Protein AF-A0A2N3EFB1-F1 (afdb_monomer_lite)

Secondary structure (DSSP, 8-state):
-HHHHHHHHHHHHHHHHHHHHHH-HHHHHHHHHHHHTS-HHHHHHHHHHHHHHHHHHHHHHH-

Sequence (63 aa):
MAWVDLLTAFGLAIALEGLAYAAFPGPMRRAMAAVSLQPEQALRLTGVLALAAGVFVVWLVRG

Radius of gyration: 14.49 Å; chains: 1; bounding box: 29×28×35 Å

Foldseek 3Di:
DVVVVVVVVVVVVVVVVVCCCVVPVPVVVVVVVVVVPDDPVVVVVVVVVVVVVVVVVCVVVVD

pLDDT: mean 92.75, std 5.96, range [64.19, 97.69]

Structure (mmCIF, N/CA/C/O backbone):
data_AF-A0A2N3EFB1-F1
#
_entry.id   AF-A0A2N3EFB1-F1
#
loop_
_atom_site.group_PDB
_atom_site.id
_atom_site.type_symbol
_atom_site.label_atom_id
_atom_site.label_alt_id
_atom_site.label_comp_id
_atom_site.label_asym_id
_atom_site.label_entity_id
_atom_site.label_seq_id
_atom_site.pdbx_PDB_ins_code
_atom_site.Cartn_x
_atom_site.Cartn_y
_atom_site.Cartn_z
_atom_site.occupancy
_atom_site.B_iso_or_equiv
_atom_site.auth_seq_id
_atom_site.auth_comp_id
_atom_site.auth_asym_id
_atom_site.auth_atom_id
_atom_site.pdbx_PDB_model_num
ATOM 1 N N . MET A 1 1 ? 19.510 -8.222 -13.111 1.00 64.19 1 MET A N 1
ATOM 2 C CA . MET A 1 1 ? 18.344 -7.463 -13.613 1.00 64.19 1 MET A CA 1
ATOM 3 C C . MET A 1 1 ? 17.124 -7.643 -12.711 1.00 64.19 1 MET A C 1
ATOM 5 O O . MET A 1 1 ? 16.723 -6.650 -12.132 1.00 64.19 1 MET A O 1
ATOM 9 N N . ALA A 1 2 ? 16.632 -8.861 -12.442 1.00 75.88 2 ALA A N 1
ATOM 10 C CA . ALA A 1 2 ? 15.458 -9.076 -11.569 1.00 75.88 2 ALA A CA 1
ATOM 11 C C . ALA A 1 2 ? 15.538 -8.445 -10.156 1.00 75.88 2 ALA A C 1
ATOM 13 O O . ALA A 1 2 ? 14.547 -7.924 -9.655 1.00 75.88 2 ALA A O 1
ATOM 14 N N . TRP A 1 3 ? 16.718 -8.438 -9.524 1.00 85.31 3 TRP A N 1
ATOM 15 C CA . TRP A 1 3 ? 16.899 -7.809 -8.206 1.00 85.31 3 TRP A CA 1
ATOM 16 C C . TRP A 1 3 ? 16.711 -6.288 -8.214 1.00 85.31 3 TRP A C 1
ATOM 18 O O . TRP A 1 3 ? 16.248 -5.736 -7.222 1.00 85.31 3 TRP A O 1
ATOM 28 N N . VAL A 1 4 ? 17.034 -5.618 -9.326 1.00 92.69 4 VAL A N 1
ATOM 29 C CA . VAL A 1 4 ? 16.809 -4.172 -9.464 1.00 92.69 4 VAL A CA 1
ATOM 30 C C . VAL A 1 4 ? 15.312 -3.901 -9.542 1.00 92.69 4 VAL A C 1
ATOM 32 O O . VAL A 1 4 ? 14.827 -3.073 -8.787 1.00 92.69 4 VAL A O 1
ATOM 35 N N . ASP A 1 5 ? 14.571 -4.666 -10.347 1.00 89.81 5 ASP A N 1
ATOM 36 C CA . ASP A 1 5 ? 13.115 -4.516 -10.465 1.00 89.81 5 ASP A CA 1
ATOM 37 C C . ASP A 1 5 ? 12.397 -4.712 -9.124 1.00 89.81 5 ASP A C 1
ATOM 39 O O . ASP A 1 5 ? 11.472 -3.967 -8.803 1.00 89.81 5 ASP A O 1
ATOM 43 N N . LEU A 1 6 ? 12.834 -5.693 -8.325 1.00 89.69 6 LEU A N 1
ATOM 44 C CA . LEU A 1 6 ? 12.283 -5.927 -6.991 1.00 89.69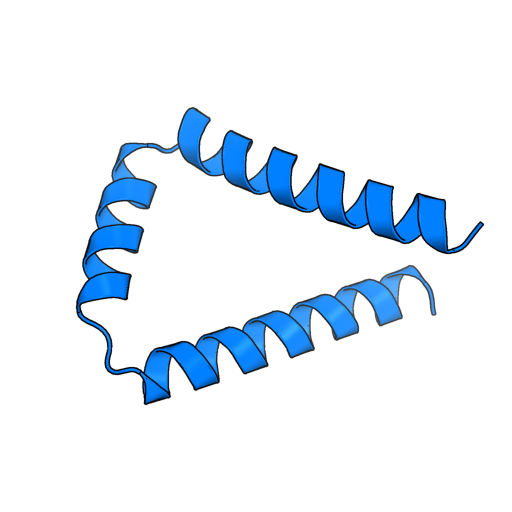 6 LEU A CA 1
ATOM 45 C C . LEU A 1 6 ? 12.541 -4.730 -6.067 1.00 89.69 6 LEU A C 1
ATOM 47 O O . LEU A 1 6 ? 11.622 -4.263 -5.396 1.00 89.69 6 LEU A O 1
ATOM 51 N N . LEU A 1 7 ? 13.773 -4.214 -6.055 1.00 95.38 7 LEU A N 1
ATOM 52 C CA . LEU A 1 7 ? 14.133 -3.036 -5.263 1.00 95.38 7 LEU A CA 1
ATOM 53 C C . LEU A 1 7 ? 13.390 -1.782 -5.737 1.00 95.38 7 LEU A C 1
ATOM 55 O O . LEU A 1 7 ? 12.964 -0.983 -4.908 1.00 95.38 7 LEU A O 1
ATOM 59 N N . THR A 1 8 ? 13.181 -1.620 -7.044 1.00 94.56 8 THR A N 1
ATOM 60 C CA . THR A 1 8 ? 12.392 -0.520 -7.609 1.00 94.56 8 THR A CA 1
ATOM 61 C C . THR A 1 8 ? 10.929 -0.617 -7.189 1.00 94.56 8 THR A C 1
ATOM 63 O O . THR A 1 8 ? 10.376 0.369 -6.709 1.00 94.56 8 THR A O 1
ATOM 66 N N . ALA A 1 9 ? 10.304 -1.792 -7.309 1.00 92.38 9 ALA A N 1
ATOM 67 C CA . ALA A 1 9 ? 8.923 -1.999 -6.877 1.00 92.38 9 ALA A CA 1
ATOM 68 C C . ALA A 1 9 ? 8.760 -1.746 -5.370 1.00 92.38 9 ALA A C 1
ATOM 70 O O . ALA A 1 9 ? 7.819 -1.074 -4.950 1.00 92.38 9 ALA A O 1
ATOM 71 N N . PHE A 1 10 ? 9.710 -2.223 -4.563 1.00 94.12 10 PHE A N 1
ATOM 72 C CA . PHE A 1 10 ? 9.722 -1.992 -3.122 1.00 94.12 10 PHE A CA 1
ATOM 73 C C . PHE A 1 10 ? 9.902 -0.506 -2.773 1.00 94.12 10 PHE A C 1
ATOM 75 O O . PHE A 1 10 ? 9.159 0.034 -1.956 1.00 94.12 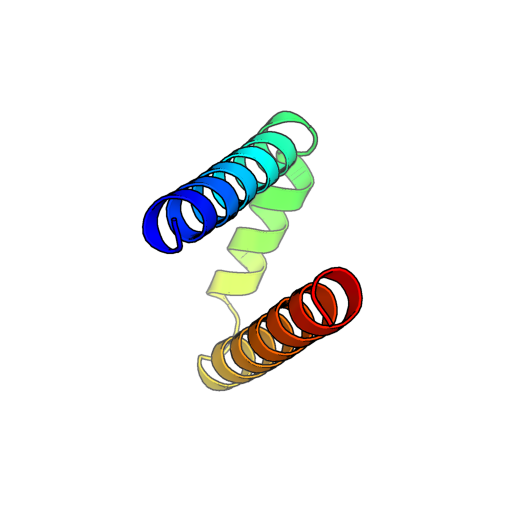10 PHE A O 1
ATOM 82 N N . GLY A 1 11 ? 10.831 0.184 -3.440 1.00 96.44 11 GLY A N 1
ATOM 83 C CA . GLY A 1 11 ? 11.036 1.622 -3.267 1.00 96.44 11 GLY A CA 1
ATOM 84 C C . GLY A 1 11 ? 9.798 2.443 -3.636 1.00 96.44 11 GLY A C 1
ATOM 85 O O . GLY A 1 11 ? 9.433 3.363 -2.907 1.00 96.44 11 GLY A O 1
ATOM 86 N N . LEU A 1 12 ? 9.107 2.076 -4.720 1.00 95.25 12 LEU A N 1
ATOM 87 C CA . LEU A 1 12 ? 7.844 2.703 -5.115 1.00 95.25 12 LEU A CA 1
ATOM 88 C C . LEU A 1 12 ? 6.731 2.456 -4.093 1.00 95.25 12 LEU A C 1
ATOM 90 O O . LEU A 1 12 ? 5.990 3.386 -3.788 1.00 95.25 12 LEU A O 1
ATOM 94 N N . ALA A 1 13 ? 6.625 1.246 -3.536 1.00 94.94 13 ALA A N 1
ATOM 95 C CA . ALA A 1 13 ? 5.642 0.942 -2.498 1.00 94.94 13 ALA A CA 1
ATOM 96 C C . ALA A 1 13 ? 5.835 1.839 -1.264 1.00 94.94 13 ALA A C 1
ATOM 98 O O . ALA A 1 13 ? 4.882 2.478 -0.823 1.00 94.94 13 ALA A O 1
ATOM 99 N N . ILE A 1 14 ? 7.076 1.972 -0.778 1.00 96.88 14 ILE A N 1
ATOM 100 C CA . ILE A 1 14 ? 7.409 2.862 0.346 1.00 96.88 14 ILE A CA 1
ATOM 101 C C . ILE A 1 14 ? 7.107 4.323 0.002 1.00 96.88 14 ILE A C 1
ATOM 103 O O . ILE A 1 14 ? 6.529 5.042 0.815 1.00 96.88 14 ILE A O 1
ATOM 107 N N . ALA A 1 15 ? 7.485 4.781 -1.194 1.00 97.69 15 ALA A N 1
ATOM 108 C CA . ALA A 1 15 ? 7.245 6.158 -1.615 1.00 97.69 15 ALA A CA 1
ATOM 109 C C . ALA A 1 15 ? 5.744 6.484 -1.685 1.00 97.69 15 ALA A C 1
ATOM 111 O O . ALA A 1 15 ? 5.328 7.550 -1.232 1.00 97.69 15 ALA A O 1
ATOM 112 N N . LEU A 1 16 ? 4.927 5.565 -2.209 1.00 95.81 16 LEU A N 1
ATOM 113 C CA . LEU A 1 16 ? 3.472 5.713 -2.260 1.00 95.81 16 LEU A CA 1
ATOM 114 C C . LEU A 1 16 ? 2.850 5.699 -0.862 1.00 95.81 16 LEU A C 1
ATOM 116 O O . LEU A 1 16 ? 1.968 6.510 -0.579 1.00 95.81 16 LEU A O 1
ATOM 120 N N . GLU A 1 17 ? 3.331 4.828 0.023 1.00 94.19 17 GLU A N 1
ATOM 121 C CA . GLU A 1 17 ? 2.873 4.783 1.409 1.00 94.19 17 GLU A CA 1
ATOM 122 C C . GLU A 1 17 ? 3.211 6.093 2.146 1.00 94.19 17 GLU A C 1
ATOM 124 O O . GLU A 1 17 ? 2.338 6.728 2.740 1.00 94.19 17 GLU A O 1
ATOM 129 N N . GLY A 1 18 ? 4.452 6.575 2.020 1.00 95.31 18 GLY A N 1
ATOM 130 C CA . GLY A 1 18 ? 4.896 7.855 2.576 1.00 95.31 18 GLY A CA 1
ATOM 131 C C . GLY A 1 18 ? 4.126 9.054 2.017 1.00 95.31 18 GLY A C 1
ATOM 132 O O . GLY A 1 18 ? 3.748 9.950 2.774 1.00 95.31 18 GLY A O 1
ATOM 133 N N . LEU A 1 19 ? 3.826 9.053 0.715 1.00 96.81 19 LEU A N 1
ATOM 134 C CA . LEU A 1 19 ? 2.987 10.070 0.082 1.00 96.81 19 LEU A CA 1
ATOM 135 C C . LEU A 1 19 ? 1.575 10.075 0.675 1.00 96.81 19 LEU A C 1
ATOM 137 O O . LEU A 1 19 ? 1.047 11.147 0.963 1.00 96.81 19 LEU A O 1
ATOM 141 N N . ALA A 1 20 ? 0.972 8.904 0.895 1.00 94.31 20 ALA A N 1
ATOM 142 C CA . ALA A 1 20 ? -0.349 8.806 1.507 1.00 94.31 20 ALA A CA 1
ATOM 143 C C . ALA A 1 20 ? -0.359 9.386 2.932 1.00 94.31 20 ALA A C 1
ATOM 145 O O . ALA A 1 20 ? -1.270 10.144 3.277 1.00 94.31 20 ALA A O 1
ATOM 146 N N . TYR A 1 21 ? 0.674 9.104 3.735 1.00 92.88 21 TYR A N 1
ATOM 147 C CA . TYR A 1 21 ? 0.824 9.693 5.070 1.00 92.88 21 TYR A CA 1
ATOM 148 C C . TYR A 1 21 ? 1.046 11.210 5.034 1.00 92.88 21 TYR A C 1
ATOM 150 O O . TYR A 1 21 ? 0.456 11.926 5.844 1.00 92.88 21 TYR A O 1
ATOM 158 N N . ALA A 1 22 ? 1.866 11.708 4.104 1.00 96.50 22 ALA A N 1
ATOM 159 C CA . ALA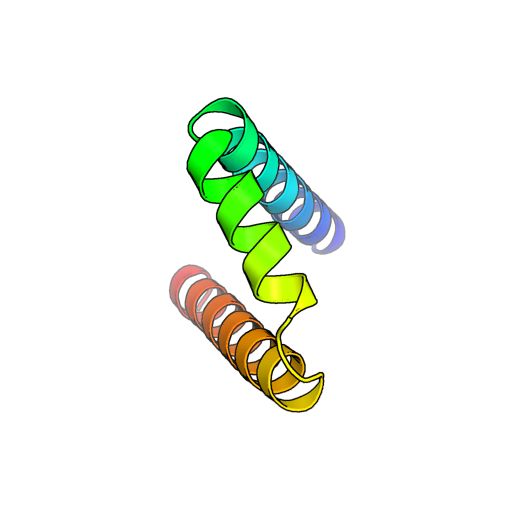 A 1 22 ? 2.188 13.129 3.990 1.00 96.50 22 ALA A CA 1
ATOM 160 C C . ALA A 1 22 ? 1.013 13.961 3.449 1.00 96.50 22 ALA A C 1
ATOM 162 O O . ALA A 1 22 ? 0.733 15.042 3.964 1.00 96.50 22 ALA A O 1
ATOM 163 N N . ALA A 1 23 ? 0.310 13.458 2.432 1.00 97.12 23 ALA A N 1
ATOM 164 C CA . ALA A 1 23 ? -0.808 14.156 1.803 1.00 97.12 23 ALA A CA 1
ATOM 165 C C . ALA A 1 23 ? -2.109 14.044 2.617 1.00 97.12 23 ALA A C 1
ATOM 167 O O . ALA A 1 23 ? -2.895 14.991 2.654 1.00 97.12 23 ALA A O 1
ATOM 168 N N . PHE A 1 24 ? -2.346 12.907 3.286 1.00 96.00 24 PHE A N 1
ATOM 169 C CA . PHE A 1 24 ? -3.617 12.612 3.958 1.00 96.00 24 PHE A CA 1
ATOM 170 C C . PHE A 1 24 ? -3.436 11.999 5.364 1.00 96.00 24 PHE A C 1
ATOM 172 O O . PHE A 1 24 ? -3.919 10.891 5.635 1.00 96.00 24 PHE A O 1
ATOM 179 N N . PRO A 1 25 ? -2.830 12.727 6.323 1.00 92.00 25 PRO A N 1
ATOM 180 C CA . PRO A 1 25 ? -2.534 12.184 7.653 1.00 92.00 25 PRO A CA 1
ATOM 181 C C . PRO A 1 25 ? -3.794 11.817 8.459 1.00 92.00 25 PRO A C 1
ATOM 183 O O . PRO A 1 25 ? -3.825 10.808 9.165 1.00 92.00 25 PRO A O 1
ATOM 186 N N . GLY A 1 26 ? -4.870 12.606 8.347 1.00 95.56 26 GLY A N 1
ATOM 187 C CA . GLY A 1 26 ? -6.132 12.364 9.060 1.00 95.56 26 GLY A CA 1
ATOM 188 C C . GLY A 1 26 ? -6.831 11.061 8.639 1.00 95.56 26 GLY A C 1
ATOM 189 O O . GLY A 1 26 ? -7.109 10.216 9.496 1.00 95.56 26 GLY A O 1
ATOM 190 N N . PRO A 1 27 ? -7.121 10.865 7.337 1.00 93.44 27 PRO A N 1
ATOM 191 C CA . PRO A 1 27 ? -7.627 9.599 6.814 1.00 93.44 27 PRO A CA 1
ATOM 192 C C . PRO A 1 27 ? -6.756 8.394 7.179 1.00 93.44 27 PRO A C 1
ATOM 194 O O . PRO A 1 27 ? -7.314 7.394 7.624 1.00 93.44 27 PRO A O 1
ATOM 197 N N . MET A 1 28 ? -5.422 8.500 7.096 1.00 94.44 28 MET A N 1
ATOM 198 C CA . MET A 1 28 ? -4.540 7.382 7.458 1.00 94.44 28 MET A CA 1
ATOM 199 C C . MET A 1 28 ? -4.631 6.998 8.931 1.00 94.44 28 MET A C 1
ATOM 201 O O . MET A 1 28 ? -4.775 5.817 9.237 1.00 94.44 28 MET A O 1
ATOM 205 N N . ARG A 1 29 ? -4.651 7.964 9.860 1.00 93.56 29 ARG A N 1
ATOM 206 C CA . ARG A 1 29 ? -4.845 7.644 11.288 1.00 93.56 29 ARG A CA 1
ATOM 207 C C . ARG A 1 29 ? -6.158 6.904 11.544 1.00 93.56 29 ARG A C 1
ATOM 209 O O . ARG A 1 29 ? -6.187 5.979 12.351 1.00 93.56 29 ARG A O 1
ATOM 216 N N . ARG A 1 30 ? -7.240 7.292 10.858 1.00 93.81 30 ARG A N 1
ATOM 217 C CA . ARG A 1 30 ? -8.538 6.602 10.967 1.00 93.81 30 ARG A CA 1
ATOM 218 C C . ARG A 1 30 ? -8.487 5.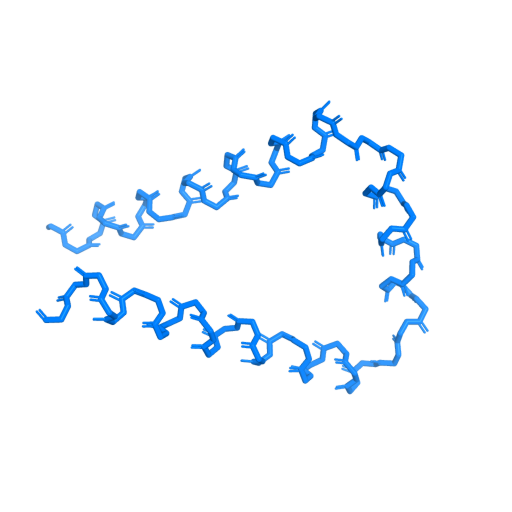197 10.375 1.00 93.81 30 ARG A C 1
ATOM 220 O O . ARG A 1 30 ? -9.010 4.277 10.993 1.00 93.81 30 ARG A O 1
ATOM 227 N N . ALA A 1 31 ? -7.847 5.032 9.219 1.00 90.75 31 ALA A N 1
ATOM 228 C CA . ALA A 1 31 ? -7.678 3.731 8.584 1.00 90.75 31 ALA A CA 1
ATOM 229 C C . ALA A 1 31 ? -6.893 2.771 9.488 1.00 90.75 31 ALA A C 1
ATOM 231 O O . ALA A 1 31 ? -7.356 1.663 9.730 1.00 90.75 31 ALA A O 1
ATOM 232 N N . MET A 1 32 ? -5.773 3.214 10.071 1.00 92.00 32 MET A N 1
ATOM 233 C CA . MET A 1 32 ? -4.995 2.385 10.998 1.00 92.00 32 MET A CA 1
ATOM 234 C C . MET A 1 32 ? -5.809 1.972 12.229 1.00 92.00 32 MET A C 1
ATOM 236 O O . MET A 1 32 ? -5.807 0.801 12.594 1.00 92.00 32 MET A O 1
ATOM 240 N N . ALA A 1 33 ? -6.567 2.901 12.824 1.00 94.44 33 ALA A N 1
ATOM 241 C CA . ALA A 1 33 ? -7.444 2.585 13.952 1.00 94.44 33 ALA A CA 1
ATOM 242 C C . ALA A 1 33 ? -8.540 1.567 13.582 1.00 94.44 33 ALA A C 1
ATOM 244 O O . ALA A 1 33 ? -8.850 0.681 14.374 1.00 94.44 33 ALA A O 1
ATOM 245 N N . ALA A 1 34 ? -9.106 1.665 12.375 1.00 91.25 34 ALA A N 1
ATOM 246 C CA . ALA A 1 34 ? -10.091 0.706 11.881 1.00 91.25 34 ALA A CA 1
ATOM 247 C C . ALA A 1 34 ? -9.475 -0.681 11.636 1.00 91.25 34 ALA A C 1
ATOM 249 O O . ALA A 1 34 ? -10.087 -1.690 11.983 1.00 91.25 34 ALA A O 1
ATOM 250 N N . VAL A 1 35 ? -8.254 -0.737 11.094 1.00 91.44 35 VAL A N 1
ATOM 251 C CA . VAL A 1 35 ? -7.514 -1.989 10.877 1.00 91.44 35 VAL A CA 1
ATOM 252 C C . VAL A 1 35 ? -7.244 -2.701 12.203 1.00 91.44 35 VAL A C 1
ATOM 254 O O . VAL A 1 35 ? -7.436 -3.909 12.282 1.00 91.44 35 VAL A O 1
ATOM 257 N N . SER A 1 36 ? -6.890 -1.976 13.270 1.00 91.12 36 SER A N 1
ATOM 258 C CA . SER A 1 36 ? -6.657 -2.574 14.595 1.00 91.12 36 SER A CA 1
ATOM 259 C C . SER A 1 36 ? -7.891 -3.238 15.219 1.00 91.12 36 SER A C 1
ATOM 261 O O . SER A 1 36 ? -7.743 -4.051 16.126 1.00 91.12 36 SER A O 1
ATOM 263 N N . LEU A 1 37 ? -9.098 -2.892 14.763 1.00 92.88 37 LEU A N 1
ATOM 264 C CA . LEU A 1 37 ? -10.356 -3.455 15.260 1.00 92.88 37 LEU A CA 1
ATOM 265 C C . LEU A 1 37 ? -10.883 -4.601 14.386 1.00 92.88 37 LEU A C 1
ATOM 267 O O . LEU A 1 37 ? -11.870 -5.241 14.752 1.00 92.88 37 LEU A O 1
ATOM 271 N N . GLN A 1 38 ? -10.273 -4.858 13.225 1.00 91.88 38 GLN A N 1
ATOM 272 C CA . GLN A 1 38 ? -10.721 -5.936 12.352 1.00 91.88 38 GLN A CA 1
ATOM 273 C C . GLN A 1 38 ? -10.256 -7.311 12.857 1.00 91.88 38 GLN A C 1
ATOM 275 O O . GLN A 1 38 ? -9.117 -7.460 13.298 1.00 91.88 38 GLN A O 1
ATOM 280 N N . PRO A 1 39 ? -11.102 -8.351 12.737 1.00 92.88 39 PRO A N 1
ATOM 281 C CA . PRO A 1 39 ? -10.692 -9.717 13.029 1.00 92.88 39 PRO A CA 1
ATOM 282 C C . PRO A 1 39 ? -9.616 -10.182 12.038 1.00 92.88 39 PRO A C 1
ATOM 284 O O . PRO A 1 39 ? -9.663 -9.845 10.851 1.00 92.88 39 PRO A O 1
ATOM 287 N N . GLU A 1 40 ? -8.686 -11.023 12.499 1.00 93.88 40 GLU A N 1
ATOM 288 C CA . GLU A 1 40 ? -7.542 -11.495 11.698 1.00 93.88 40 GLU A CA 1
ATOM 289 C C . GLU A 1 40 ? -7.955 -12.109 10.355 1.00 93.88 40 GLU A C 1
ATOM 291 O O . GLU A 1 40 ? -7.281 -11.928 9.343 1.00 93.88 40 GLU A O 1
ATOM 296 N N . GLN A 1 41 ? -9.089 -12.812 10.313 1.00 94.69 41 GLN A N 1
ATOM 297 C CA . GLN A 1 41 ? -9.592 -13.426 9.086 1.00 94.69 41 GLN A CA 1
ATOM 298 C C . GLN A 1 41 ? -9.978 -12.388 8.022 1.00 94.69 41 GLN A C 1
ATOM 300 O O . GLN A 1 41 ? -9.717 -12.606 6.838 1.00 94.69 41 GLN A O 1
ATOM 305 N N . ALA A 1 42 ? -10.556 -11.253 8.429 1.00 93.00 42 ALA A N 1
ATOM 306 C CA . ALA A 1 42 ? -10.888 -10.169 7.511 1.00 93.00 42 ALA A CA 1
ATOM 307 C C . ALA A 1 42 ? -9.614 -9.508 6.968 1.00 93.00 42 ALA A C 1
ATOM 309 O O . ALA A 1 42 ? -9.505 -9.326 5.758 1.00 93.00 42 ALA A O 1
ATOM 310 N N . LEU A 1 43 ? -8.624 -9.249 7.836 1.00 93.62 43 LEU A N 1
ATOM 311 C CA . LEU A 1 43 ? -7.298 -8.755 7.436 1.00 93.62 43 LEU A CA 1
ATOM 312 C C . LEU A 1 43 ? -6.600 -9.690 6.441 1.00 93.62 43 LEU A C 1
ATOM 314 O O . LEU A 1 43 ? -5.999 -9.243 5.467 1.00 93.62 43 LEU A O 1
ATOM 318 N N . ARG A 1 44 ? -6.677 -11.005 6.669 1.00 94.81 44 ARG A N 1
ATOM 319 C CA . ARG A 1 44 ? -6.093 -11.998 5.761 1.00 94.81 44 ARG A CA 1
ATOM 320 C C . ARG A 1 44 ? -6.758 -11.962 4.393 1.00 94.81 44 ARG A C 1
ATOM 322 O O . ARG A 1 44 ? -6.058 -11.978 3.385 1.00 94.81 44 ARG A O 1
ATOM 329 N N . LEU A 1 45 ? -8.087 -11.893 4.346 1.00 96.44 45 LEU A N 1
ATOM 330 C CA . LEU A 1 45 ? -8.814 -11.850 3.081 1.00 96.44 45 LEU A CA 1
ATOM 331 C C . LEU A 1 45 ? -8.509 -10.568 2.299 1.00 96.44 45 LEU A C 1
ATOM 333 O O . LEU A 1 45 ? -8.216 -10.643 1.108 1.00 96.44 45 LEU A O 1
ATOM 337 N N . THR A 1 46 ? -8.525 -9.404 2.955 1.00 93.69 46 THR A N 1
ATOM 338 C CA . THR A 1 46 ? -8.191 -8.130 2.299 1.00 93.69 46 THR A CA 1
ATOM 339 C C . THR A 1 46 ? -6.744 -8.112 1.813 1.00 93.69 46 THR A C 1
ATOM 341 O O . THR A 1 46 ? -6.493 -7.681 0.689 1.00 93.69 46 THR A O 1
ATOM 344 N N . GLY A 1 47 ? -5.808 -8.661 2.593 1.00 93.62 47 GLY A N 1
ATOM 345 C CA . GLY A 1 47 ? -4.410 -8.820 2.191 1.00 93.62 47 GLY A CA 1
ATOM 346 C C . GLY A 1 47 ? -4.232 -9.724 0.968 1.00 93.62 47 GLY A C 1
ATOM 347 O O . GLY A 1 47 ? -3.515 -9.363 0.038 1.00 93.62 47 GLY A O 1
ATOM 348 N N . VAL A 1 48 ? -4.922 -10.868 0.919 1.00 97.31 48 VAL A N 1
ATOM 349 C CA . VAL A 1 48 ? -4.881 -11.779 -0.239 1.00 97.31 48 VAL A CA 1
ATOM 350 C C . VAL A 1 48 ? -5.471 -11.120 -1.486 1.00 97.31 48 VAL A C 1
ATOM 352 O O . VAL A 1 48 ? -4.892 -11.234 -2.565 1.00 97.31 48 VAL A O 1
ATOM 355 N N . LEU A 1 49 ? -6.584 -10.394 -1.350 1.00 97.19 49 LEU A N 1
ATOM 356 C CA . LEU A 1 49 ? -7.189 -9.661 -2.465 1.00 97.19 49 LEU A CA 1
ATOM 357 C C . LEU A 1 49 ? -6.265 -8.550 -2.984 1.00 97.19 49 LEU A C 1
ATOM 359 O O . LEU A 1 49 ? -6.096 -8.419 -4.195 1.00 97.19 49 LEU A O 1
ATOM 363 N N . ALA A 1 50 ? -5.626 -7.793 -2.088 1.00 94.56 50 ALA A N 1
ATOM 364 C CA . ALA A 1 50 ? -4.658 -6.762 -2.458 1.00 94.56 50 ALA A CA 1
ATOM 365 C C . ALA A 1 50 ? -3.427 -7.356 -3.163 1.00 94.56 50 ALA A C 1
ATOM 367 O O . ALA A 1 50 ? -2.986 -6.824 -4.181 1.00 94.56 50 ALA A O 1
ATOM 368 N N . LEU A 1 51 ? -2.914 -8.490 -2.672 1.00 95.31 51 LEU A N 1
ATOM 369 C CA . LEU A 1 51 ? -1.818 -9.222 -3.308 1.00 95.31 51 LEU A CA 1
ATOM 370 C C . LEU A 1 51 ? -2.202 -9.685 -4.717 1.00 95.31 51 LEU A C 1
ATOM 372 O O . LEU A 1 51 ? -1.454 -9.441 -5.662 1.00 95.31 51 LEU A O 1
ATOM 376 N N . ALA A 1 52 ? -3.370 -10.311 -4.873 1.00 97.44 52 ALA A N 1
ATOM 377 C CA . ALA A 1 52 ? -3.848 -10.783 -6.170 1.00 97.44 52 ALA A CA 1
ATOM 378 C C . ALA A 1 52 ? -4.019 -9.626 -7.165 1.00 97.44 52 ALA A C 1
ATOM 380 O O . ALA A 1 52 ? -3.579 -9.729 -8.309 1.00 97.44 52 ALA A O 1
ATOM 381 N N . ALA A 1 53 ? -4.590 -8.503 -6.719 1.00 96.62 53 ALA A N 1
ATOM 382 C CA . ALA A 1 53 ? -4.734 -7.304 -7.537 1.00 96.62 53 ALA A CA 1
ATOM 383 C C . ALA A 1 53 ? -3.372 -6.724 -7.951 1.00 96.62 53 ALA A C 1
ATOM 385 O O . ALA A 1 53 ? -3.177 -6.397 -9.120 1.00 96.62 53 ALA A O 1
ATOM 386 N N . GLY A 1 54 ? -2.410 -6.643 -7.026 1.00 92.44 54 GLY A N 1
ATOM 387 C CA . GLY A 1 54 ? -1.057 -6.166 -7.319 1.00 92.44 54 GLY A CA 1
ATOM 388 C C . GLY A 1 54 ? -0.347 -7.031 -8.362 1.00 92.44 54 GLY A C 1
ATOM 389 O O . GLY A 1 54 ? 0.179 -6.507 -9.342 1.00 92.44 54 GLY A O 1
ATOM 390 N N . VAL A 1 55 ? -0.396 -8.357 -8.204 1.00 94.31 55 VAL A N 1
ATOM 391 C CA . VAL A 1 55 ? 0.157 -9.303 -9.188 1.00 94.31 55 VAL A CA 1
ATOM 392 C C . VAL A 1 55 ? -0.542 -9.161 -10.540 1.00 94.31 55 VAL A C 1
ATOM 394 O O . VAL A 1 55 ? 0.132 -9.131 -11.566 1.00 94.31 55 VAL A O 1
ATOM 397 N N . PHE A 1 56 ? -1.869 -9.020 -10.555 1.00 96.56 56 PHE A N 1
ATOM 398 C CA . PHE A 1 56 ? -2.641 -8.842 -11.783 1.00 96.56 56 PHE A CA 1
ATOM 399 C C . PHE A 1 56 ? -2.262 -7.557 -12.533 1.00 96.56 56 PHE A C 1
ATOM 401 O O . PHE A 1 56 ? -2.061 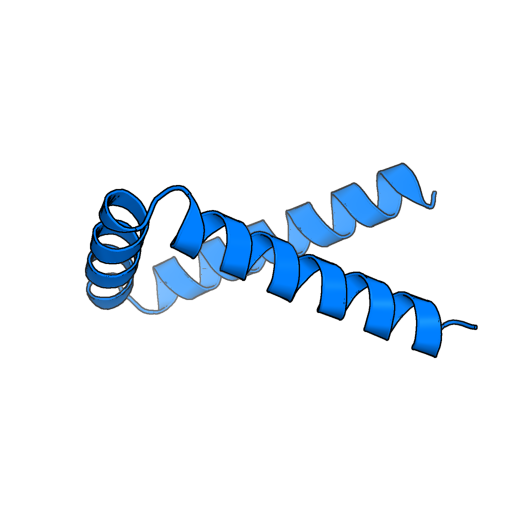-7.593 -13.743 1.00 96.56 56 PHE A O 1
ATOM 408 N N . VAL A 1 57 ? -2.089 -6.435 -11.827 1.00 94.56 57 VAL A N 1
ATOM 409 C CA . VAL A 1 57 ? -1.628 -5.173 -12.430 1.00 94.56 57 VAL A CA 1
ATOM 410 C C . VAL A 1 57 ? -0.222 -5.324 -13.007 1.00 94.56 57 VAL A C 1
ATOM 412 O O . VAL A 1 57 ? 0.017 -4.918 -14.142 1.00 94.56 57 VAL A O 1
ATOM 415 N N . VAL A 1 58 ? 0.707 -5.934 -12.264 1.00 92.12 58 VAL A N 1
ATOM 416 C CA . VAL A 1 58 ? 2.068 -6.183 -12.764 1.00 92.12 58 VAL A CA 1
ATOM 417 C C . VAL A 1 58 ? 2.036 -7.071 -14.006 1.00 92.12 58 VAL A C 1
ATOM 419 O O . VAL A 1 58 ? 2.738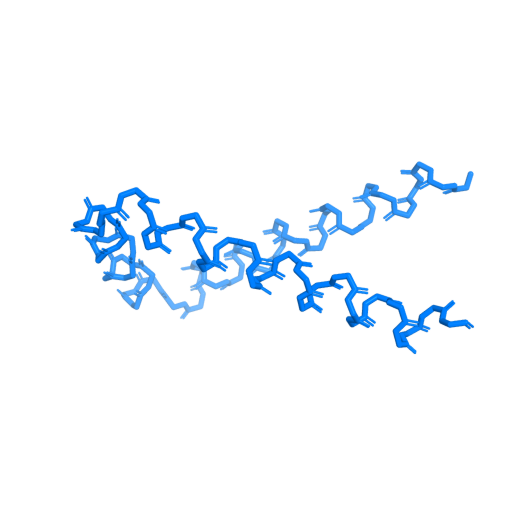 -6.776 -14.969 1.00 92.12 58 VAL A O 1
ATOM 422 N N . TRP A 1 59 ? 1.210 -8.119 -14.007 1.00 93.69 59 TRP A N 1
ATOM 423 C CA . TRP A 1 59 ? 1.027 -8.998 -15.158 1.00 93.69 59 TRP A CA 1
ATOM 424 C C . TRP A 1 59 ? 0.464 -8.251 -16.374 1.00 93.69 59 TRP A C 1
ATOM 426 O O . TRP A 1 59 ? 0.980 -8.429 -17.467 1.00 93.69 59 TRP A O 1
ATOM 436 N N . LEU A 1 60 ? -0.513 -7.355 -16.201 1.00 95.31 60 LEU A N 1
ATOM 437 C CA . LEU A 1 60 ? -1.035 -6.537 -17.304 1.00 95.31 60 LEU A CA 1
ATOM 438 C C . LEU A 1 60 ? 0.011 -5.580 -17.888 1.00 95.31 60 LEU A C 1
ATOM 440 O O . LEU A 1 60 ? 0.034 -5.353 -19.093 1.00 95.31 60 LEU A O 1
ATOM 444 N N . VAL A 1 61 ? 0.856 -4.992 -17.038 1.00 93.56 61 VAL A N 1
ATOM 445 C CA . VAL A 1 61 ? 1.872 -4.020 -17.469 1.00 93.56 61 VAL A CA 1
ATOM 446 C C . VAL A 1 61 ? 3.091 -4.706 -18.093 1.00 93.56 61 VAL A C 1
ATOM 448 O O . VAL A 1 61 ? 3.703 -4.145 -18.998 1.00 93.56 61 VAL A O 1
ATOM 451 N N . ARG A 1 62 ? 3.471 -5.892 -17.601 1.00 86.44 62 ARG A N 1
ATOM 452 C CA . ARG A 1 62 ? 4.688 -6.619 -18.012 1.00 86.44 62 ARG A CA 1
ATOM 453 C C . ARG A 1 62 ? 4.426 -7.838 -18.908 1.00 86.44 62 ARG A C 1
ATOM 455 O O . ARG A 1 62 ? 5.388 -8.566 -19.140 1.00 86.44 62 ARG A O 1
ATOM 462 N N . GLY A 1 63 ? 3.171 -8.062 -19.311 1.00 66.38 63 GLY A N 1
ATOM 463 C CA . GLY A 1 63 ? 2.681 -9.238 -20.044 1.00 66.38 63 GLY A CA 1
ATOM 464 C C . GLY A 1 63 ? 3.611 -9.750 -21.131 1.00 66.38 63 GLY A C 1
ATOM 465 O O . GLY A 1 63 ? 4.077 -8.920 -21.943 1.00 66.38 63 GLY A O 1
#